Protein AF-A0A2P1BNE7-F1 (afdb_monomer_lite)

Structure (mmCIF, N/CA/C/O backbone):
data_AF-A0A2P1BNE7-F1
#
_entry.id   AF-A0A2P1BNE7-F1
#
loop_
_atom_site.group_PDB
_atom_site.id
_atom_site.type_symbol
_atom_site.label_atom_id
_atom_site.label_alt_id
_atom_site.label_comp_id
_atom_site.label_asym_id
_atom_site.label_entity_id
_atom_site.label_seq_id
_atom_site.pdbx_PDB_ins_code
_atom_site.Cartn_x
_atom_site.Cartn_y
_atom_site.Cartn_z
_atom_site.occupancy
_atom_site.B_iso_or_equiv
_atom_site.auth_seq_id
_atom_site.auth_comp_id
_atom_site.auth_asym_id
_atom_site.auth_atom_id
_atom_site.pdbx_PDB_model_num
ATOM 1 N N .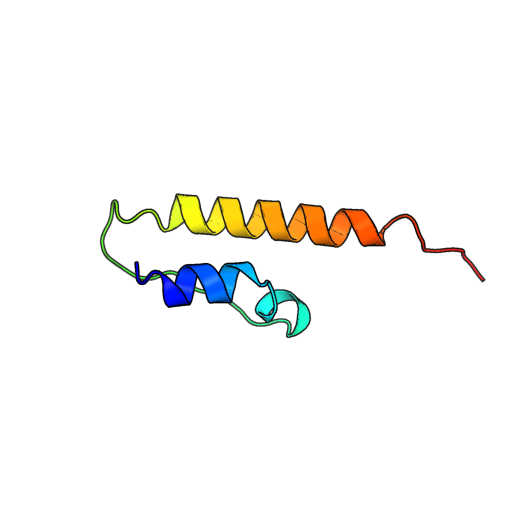 MET A 1 1 ? 1.641 1.770 -12.438 1.00 81.62 1 MET A N 1
ATOM 2 C CA . MET A 1 1 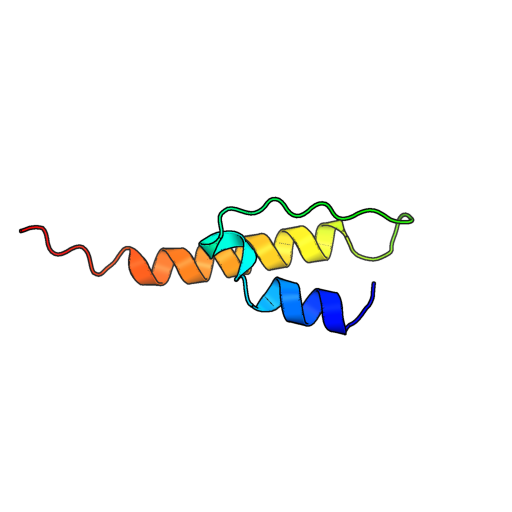? 0.451 1.448 -11.620 1.00 81.62 1 MET A CA 1
ATOM 3 C C . MET A 1 1 ? -0.710 2.306 -12.098 1.00 81.62 1 MET A C 1
ATOM 5 O O . MET A 1 1 ? -0.478 3.493 -12.307 1.00 81.62 1 MET A O 1
ATOM 9 N N . PRO A 1 2 ? -1.908 1.744 -12.330 1.00 91.31 2 PRO A N 1
ATOM 10 C CA . PRO A 1 2 ? -3.060 2.515 -12.800 1.00 91.31 2 PRO A CA 1
ATOM 11 C C . PRO A 1 2 ? -3.509 3.558 -11.772 1.00 91.31 2 PRO A C 1
ATOM 13 O O . PRO A 1 2 ? -3.620 3.253 -10.586 1.00 91.31 2 PRO A O 1
ATOM 16 N N . LYS A 1 3 ? -3.812 4.779 -12.224 1.00 92.44 3 LYS A N 1
ATOM 17 C CA . LYS A 1 3 ? -4.258 5.879 -11.350 1.00 92.44 3 LYS A CA 1
ATOM 18 C C . LYS A 1 3 ? -5.549 5.542 -10.594 1.00 92.44 3 LYS A C 1
ATOM 20 O O . LYS A 1 3 ? -5.641 5.848 -9.411 1.00 92.44 3 LYS A O 1
ATOM 25 N N . ALA A 1 4 ? -6.500 4.886 -11.261 1.00 95.12 4 ALA A N 1
ATOM 26 C CA . ALA A 1 4 ? -7.780 4.496 -10.667 1.00 95.12 4 ALA A CA 1
ATOM 27 C C . ALA A 1 4 ? -7.594 3.577 -9.447 1.00 95.12 4 ALA A C 1
ATOM 29 O O . ALA A 1 4 ? -8.141 3.860 -8.389 1.00 95.12 4 ALA A O 1
ATOM 30 N N . LEU A 1 5 ? -6.728 2.562 -9.557 1.00 93.19 5 LEU A N 1
ATOM 31 C CA . LEU A 1 5 ? -6.408 1.659 -8.447 1.00 93.19 5 LEU A CA 1
ATOM 32 C C . LEU A 1 5 ? -5.792 2.411 -7.257 1.00 93.19 5 LEU A C 1
ATOM 34 O O . LEU A 1 5 ? -6.138 2.163 -6.108 1.00 93.19 5 LEU A O 1
ATOM 38 N N . VAL A 1 6 ? -4.883 3.355 -7.520 1.00 94.69 6 VAL A N 1
ATOM 39 C CA . VAL A 1 6 ? -4.270 4.171 -6.458 1.00 94.69 6 VAL A CA 1
ATOM 40 C C . VAL A 1 6 ? -5.321 5.032 -5.748 1.00 94.69 6 VAL A C 1
ATOM 42 O O . VAL A 1 6 ? -5.277 5.165 -4.527 1.00 94.69 6 VAL A O 1
ATOM 45 N N . GLN A 1 7 ? -6.272 5.601 -6.494 1.00 95.56 7 GLN A N 1
ATOM 46 C CA . GLN A 1 7 ? -7.375 6.382 -5.929 1.00 95.56 7 GLN A CA 1
ATOM 47 C C . GLN A 1 7 ? -8.326 5.510 -5.098 1.00 95.56 7 GLN A C 1
ATOM 49 O O . GLN A 1 7 ? -8.688 5.905 -3.991 1.00 95.56 7 GLN A O 1
ATOM 54 N N . GLU A 1 8 ? -8.669 4.319 -5.591 1.00 95.31 8 GLU A N 1
ATOM 55 C CA . GLU A 1 8 ? -9.513 3.347 -4.893 1.00 95.31 8 GLU A CA 1
ATOM 56 C C . GLU A 1 8 ? -8.876 2.887 -3.579 1.00 95.31 8 GLU A C 1
ATOM 58 O O . GLU A 1 8 ? -9.485 3.030 -2.520 1.00 95.31 8 GLU A O 1
ATOM 63 N N . LEU A 1 9 ? -7.621 2.426 -3.608 1.00 96.25 9 LEU A N 1
ATOM 64 C CA . LEU A 1 9 ? -6.883 2.048 -2.398 1.00 96.25 9 LEU A CA 1
ATOM 65 C C . LEU A 1 9 ? -6.741 3.233 -1.436 1.00 96.25 9 LEU A C 1
ATOM 67 O O . LEU A 1 9 ? -6.792 3.067 -0.219 1.00 96.25 9 LEU A O 1
ATOM 71 N N . GLY A 1 10 ? -6.631 4.450 -1.973 1.00 95.31 10 GLY A N 1
ATOM 72 C CA . GLY A 1 10 ? -6.620 5.680 -1.195 1.00 95.31 10 GLY A CA 1
ATOM 73 C C . GLY A 1 10 ? -7.900 5.929 -0.391 1.00 95.31 10 GLY A C 1
ATOM 74 O O . GLY A 1 10 ? -7.830 6.674 0.584 1.00 95.31 10 GLY A O 1
ATOM 75 N N . SER A 1 11 ? -9.041 5.328 -0.741 1.00 95.75 11 SER A N 1
ATOM 76 C CA . SER A 1 11 ? -10.269 5.406 0.071 1.00 95.75 11 SER A CA 1
ATOM 77 C C . SER A 1 11 ? -10.165 4.639 1.391 1.00 95.75 11 SER A C 1
ATOM 79 O O . SER A 1 11 ? -10.919 4.930 2.309 1.00 95.75 11 SER A O 1
ATOM 81 N N . LEU A 1 12 ? -9.221 3.692 1.495 1.00 95.44 12 LEU A N 1
ATOM 82 C CA . LEU A 1 12 ? -9.057 2.767 2.622 1.00 95.44 12 LEU A CA 1
ATOM 83 C C . LEU A 1 12 ? -10.260 1.849 2.895 1.00 95.44 12 LEU A C 1
ATOM 85 O O . LEU A 1 12 ? -10.272 1.164 3.912 1.00 95.44 12 LEU A O 1
ATOM 89 N N . ALA A 1 13 ? -11.224 1.746 1.977 1.00 95.38 13 ALA A N 1
ATOM 90 C CA . ALA A 1 13 ? -12.416 0.917 2.171 1.00 95.38 13 ALA A CA 1
ATOM 91 C C . ALA A 1 13 ? -12.094 -0.581 2.386 1.00 95.38 13 ALA A C 1
ATOM 93 O O . ALA A 1 13 ? -12.838 -1.291 3.055 1.00 95.38 13 ALA A O 1
ATOM 94 N N . PHE A 1 14 ? -10.957 -1.064 1.872 1.00 95.19 14 PHE A N 1
ATOM 95 C CA . PHE A 1 14 ? -10.469 -2.427 2.123 1.00 95.19 14 PHE A CA 1
ATOM 96 C C . PHE A 1 14 ? -10.114 -2.669 3.602 1.00 95.19 14 PHE A C 1
ATOM 98 O O . PHE A 1 14 ? -10.230 -3.791 4.082 1.00 95.19 14 PHE A O 1
ATOM 105 N N . VAL A 1 15 ? -9.709 -1.626 4.341 1.00 93.00 15 VAL A N 1
ATOM 106 C CA . VAL A 1 15 ? -9.402 -1.713 5.778 1.00 93.00 15 VAL A CA 1
ATOM 107 C C . VAL A 1 15 ? -10.686 -1.941 6.570 1.00 93.00 15 VAL A C 1
ATOM 109 O O . VAL A 1 15 ? -10.724 -2.813 7.431 1.00 93.00 15 VAL A O 1
ATOM 112 N N . GLU A 1 16 ? -11.751 -1.206 6.241 1.00 90.25 16 GLU A N 1
ATOM 113 C CA . GLU A 1 16 ? -13.070 -1.357 6.873 1.00 90.25 16 GLU A CA 1
ATOM 114 C C . GLU A 1 16 ? -13.683 -2.735 6.598 1.00 90.25 16 GLU A C 1
ATOM 116 O O . GLU A 1 16 ? -14.325 -3.314 7.471 1.00 90.25 16 GLU A O 1
ATOM 121 N N . ARG A 1 17 ? -13.442 -3.285 5.402 1.00 94.94 17 ARG A N 1
ATOM 122 C CA . ARG A 1 17 ? -13.900 -4.624 5.002 1.00 94.94 17 ARG A CA 1
ATOM 123 C C . ARG A 1 17 ? -12.979 -5.768 5.444 1.00 94.94 17 ARG A C 1
ATOM 125 O O . ARG A 1 17 ? -13.291 -6.919 5.158 1.00 94.94 17 ARG A O 1
ATOM 132 N N . ALA A 1 18 ? -11.870 -5.474 6.129 1.00 94.56 18 ALA A N 1
ATOM 133 C CA . ALA A 1 18 ? -10.852 -6.454 6.522 1.00 94.56 18 ALA A CA 1
ATOM 134 C C . ALA A 1 18 ? -10.301 -7.291 5.342 1.00 94.56 18 ALA A C 1
ATOM 136 O O . ALA A 1 18 ? -10.050 -8.491 5.459 1.00 94.56 18 ALA A O 1
ATOM 137 N N . GLU A 1 19 ? -10.100 -6.649 4.193 1.00 96.62 19 GLU A N 1
ATOM 138 C CA . GLU A 1 19 ? -9.561 -7.264 2.981 1.00 96.62 19 GLU A CA 1
ATOM 139 C C . GLU A 1 19 ? -8.037 -7.121 2.893 1.00 96.62 19 GLU A C 1
ATOM 141 O O . GLU A 1 19 ? -7.446 -6.109 3.276 1.00 96.62 19 GLU A O 1
ATOM 146 N N . ASN A 1 20 ? -7.390 -8.130 2.308 1.00 95.25 20 ASN A N 1
ATOM 147 C CA . ASN A 1 20 ? -5.951 -8.116 2.068 1.00 95.25 20 ASN A CA 1
ATOM 148 C C . ASN A 1 20 ? -5.630 -7.490 0.707 1.00 95.25 20 ASN A C 1
ATOM 150 O O . ASN A 1 20 ? -6.196 -7.880 -0.313 1.00 95.25 20 ASN A O 1
ATOM 154 N N . VAL A 1 21 ? -4.656 -6.579 0.674 1.00 94.94 21 VAL A N 1
ATOM 155 C CA . VAL A 1 21 ? -4.157 -5.963 -0.565 1.00 94.94 21 VAL A CA 1
ATOM 156 C C . VAL A 1 21 ? -2.734 -6.438 -0.838 1.00 94.94 21 VAL A C 1
ATOM 158 O O . VAL A 1 21 ? -1.840 -6.259 -0.013 1.00 94.94 21 VAL A O 1
ATOM 161 N N . VAL A 1 22 ? -2.505 -6.997 -2.029 1.00 95.50 22 VAL A N 1
ATOM 162 C CA . VAL A 1 22 ? -1.181 -7.436 -2.493 1.00 95.50 22 VAL A CA 1
ATOM 163 C C . VAL A 1 22 ? -0.802 -6.661 -3.755 1.00 95.50 22 VAL A C 1
ATOM 165 O O . VAL A 1 22 ? -1.532 -6.664 -4.743 1.00 95.50 22 VAL A O 1
ATOM 168 N N . LEU A 1 23 ? 0.357 -5.996 -3.740 1.00 95.00 23 LEU A N 1
ATOM 169 C CA . LEU A 1 23 ? 0.866 -5.228 -4.881 1.00 95.00 23 LEU A CA 1
ATOM 170 C C . LEU A 1 23 ? 1.879 -6.060 -5.679 1.00 95.00 23 LEU A C 1
ATOM 172 O O . LEU A 1 23 ? 2.999 -6.285 -5.220 1.00 95.00 23 LEU A O 1
ATOM 176 N N . ILE A 1 24 ? 1.524 -6.454 -6.904 1.00 94.25 24 ILE A N 1
ATOM 177 C CA . ILE A 1 24 ? 2.369 -7.271 -7.793 1.00 94.25 24 ILE A CA 1
ATOM 178 C C . ILE A 1 24 ? 2.765 -6.461 -9.034 1.00 94.25 24 ILE A C 1
ATOM 180 O O . ILE A 1 24 ? 1.967 -5.705 -9.582 1.00 94.25 24 ILE A O 1
ATOM 184 N N . GLY A 1 25 ? 4.020 -6.588 -9.473 1.00 92.62 25 GLY A N 1
ATOM 185 C CA . GLY A 1 25 ? 4.493 -5.999 -10.729 1.00 92.62 25 GLY A CA 1
ATOM 186 C C . GLY A 1 25 ? 6.011 -5.784 -10.781 1.00 92.62 25 GLY A C 1
ATOM 187 O O . GLY A 1 25 ? 6.689 -6.013 -9.774 1.00 92.62 25 GLY A O 1
ATOM 188 N N . PRO A 1 26 ? 6.547 -5.287 -11.911 1.00 93.62 26 PRO A N 1
ATOM 189 C CA . PRO A 1 26 ? 7.978 -5.033 -12.112 1.00 93.62 26 PRO A CA 1
ATOM 190 C C . PRO A 1 26 ? 8.624 -4.170 -11.018 1.00 93.62 26 PRO A C 1
ATOM 192 O O . PRO A 1 26 ? 7.944 -3.394 -10.336 1.00 93.62 26 PRO A O 1
ATOM 195 N N . SER A 1 27 ? 9.940 -4.295 -10.823 1.00 93.81 27 SER A N 1
ATOM 196 C CA . SER A 1 27 ? 10.685 -3.430 -9.893 1.00 93.81 27 SER A CA 1
ATOM 197 C C . SER A 1 27 ? 10.626 -1.955 -10.328 1.00 93.81 27 SER A C 1
ATOM 199 O O . SER A 1 27 ? 10.395 -1.653 -11.494 1.00 93.81 27 SER A O 1
ATOM 201 N N . GLY A 1 28 ? 10.781 -1.025 -9.383 1.00 93.25 28 GLY A N 1
ATOM 202 C CA . GLY A 1 28 ? 10.857 0.417 -9.673 1.00 93.25 28 GLY A CA 1
ATOM 203 C C . GLY A 1 28 ? 9.527 1.153 -9.905 1.00 93.25 28 GLY A C 1
ATOM 204 O O . GLY A 1 28 ? 9.525 2.373 -9.978 1.00 93.25 28 GLY A O 1
ATOM 205 N N . ILE A 1 29 ? 8.375 0.474 -9.941 1.00 93.75 29 ILE A N 1
ATOM 206 C CA . ILE A 1 29 ? 7.070 1.121 -10.231 1.00 93.75 29 ILE A CA 1
ATOM 207 C C . ILE A 1 29 ? 6.363 1.753 -9.013 1.00 93.75 29 ILE A C 1
ATOM 209 O O . ILE A 1 29 ? 5.174 2.064 -9.083 1.00 93.75 29 ILE A O 1
ATOM 213 N N . GLY A 1 30 ? 7.053 1.875 -7.875 1.00 94.25 30 GLY A N 1
ATOM 214 C CA . GLY A 1 30 ? 6.519 2.541 -6.679 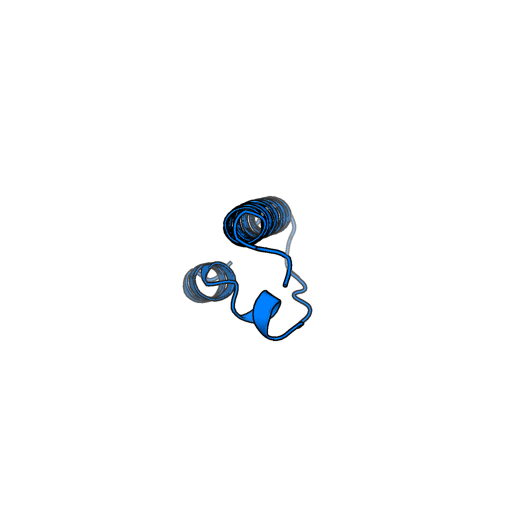1.00 94.25 30 GLY A CA 1
ATOM 215 C C . GLY A 1 30 ? 5.631 1.695 -5.754 1.00 94.25 30 GLY A C 1
ATOM 216 O O . GLY A 1 30 ? 4.959 2.259 -4.901 1.00 94.25 30 GLY A O 1
ATOM 217 N N . LYS A 1 31 ? 5.633 0.357 -5.858 1.00 96.88 31 LYS A N 1
ATOM 218 C CA . LYS A 1 31 ? 4.816 -0.528 -4.989 1.00 96.88 31 LYS A CA 1
ATOM 219 C C . LYS A 1 31 ? 5.086 -0.316 -3.494 1.00 96.88 31 LYS A C 1
ATOM 221 O O . LYS A 1 31 ? 4.153 -0.126 -2.727 1.00 96.88 31 LYS A O 1
ATOM 226 N N . THR A 1 32 ? 6.360 -0.288 -3.099 1.00 96.50 32 THR A N 1
ATOM 227 C CA . THR A 1 32 ? 6.768 -0.045 -1.705 1.00 96.50 32 THR A CA 1
ATOM 228 C C . THR A 1 32 ? 6.362 1.348 -1.234 1.00 96.50 32 THR A C 1
ATOM 230 O O . THR A 1 32 ? 5.810 1.490 -0.150 1.00 96.50 32 THR A O 1
ATOM 233 N N . HIS A 1 33 ? 6.560 2.368 -2.075 1.00 96.00 33 HIS A N 1
ATOM 234 C CA . HIS A 1 33 ? 6.130 3.735 -1.775 1.00 96.00 33 HIS A CA 1
ATOM 235 C C . HIS A 1 33 ? 4.613 3.812 -1.554 1.00 96.00 33 HIS A C 1
ATOM 237 O O . HIS A 1 33 ? 4.162 4.424 -0.589 1.00 96.00 33 HIS A O 1
ATOM 243 N N . LEU A 1 34 ? 3.829 3.145 -2.406 1.00 96.31 34 LEU A N 1
ATOM 244 C CA . LEU A 1 34 ? 2.376 3.089 -2.277 1.00 96.31 34 LEU A CA 1
ATOM 245 C C . LEU A 1 34 ? 1.942 2.366 -0.995 1.00 96.31 34 LEU A C 1
ATOM 247 O O . LEU A 1 34 ? 1.091 2.881 -0.279 1.00 96.31 34 LEU A O 1
ATOM 251 N N . ALA A 1 35 ? 2.542 1.216 -0.671 1.00 96.44 35 ALA A N 1
ATOM 252 C CA . ALA A 1 35 ? 2.233 0.475 0.553 1.00 96.44 35 ALA A CA 1
ATOM 253 C C . ALA A 1 35 ? 2.496 1.311 1.819 1.00 96.44 35 ALA A C 1
ATOM 255 O O . ALA A 1 35 ? 1.646 1.368 2.706 1.00 96.44 35 ALA A O 1
ATOM 256 N N . ILE A 1 36 ? 3.631 2.018 1.869 1.00 97.44 36 ILE A N 1
ATOM 257 C CA . ILE A 1 36 ? 3.973 2.920 2.979 1.00 97.44 36 ILE A CA 1
ATOM 258 C C . ILE A 1 36 ? 2.952 4.059 3.086 1.00 97.44 36 ILE A C 1
ATOM 260 O O . ILE A 1 36 ? 2.442 4.326 4.173 1.00 97.44 36 ILE A O 1
ATOM 264 N N . ALA A 1 37 ? 2.610 4.709 1.968 1.00 96.62 37 ALA A N 1
ATOM 2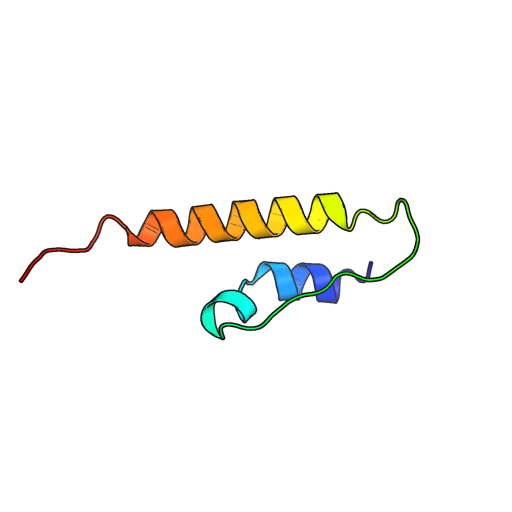65 C CA . ALA A 1 37 ? 1.643 5.805 1.956 1.00 96.62 37 ALA A CA 1
ATOM 266 C C . ALA A 1 37 ? 0.240 5.359 2.408 1.00 96.62 37 ALA A C 1
ATOM 268 O O . ALA A 1 37 ? -0.413 6.068 3.176 1.00 96.62 37 ALA A O 1
ATOM 269 N N . LEU A 1 38 ? -0.211 4.176 1.973 1.00 96.19 38 LEU A N 1
ATOM 270 C CA . LEU A 1 38 ? -1.486 3.590 2.394 1.00 96.19 38 LEU A CA 1
ATOM 271 C C . LEU A 1 38 ? -1.488 3.267 3.891 1.00 96.19 38 LEU A C 1
ATOM 273 O O . LEU A 1 38 ? -2.426 3.654 4.585 1.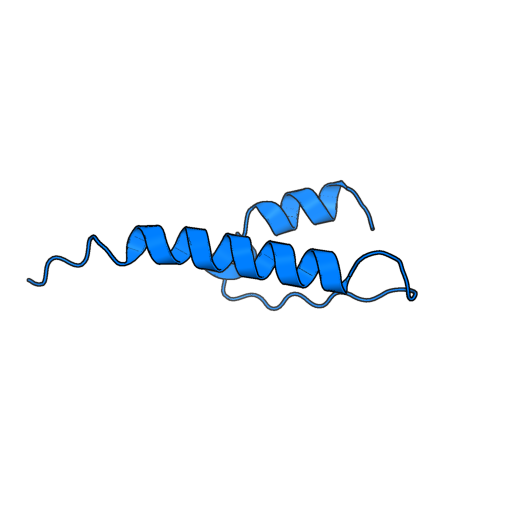00 96.19 38 LEU A O 1
ATOM 277 N N . GLY A 1 39 ? -0.425 2.638 4.403 1.00 95.25 39 GLY A N 1
ATOM 278 C CA . GLY A 1 39 ? -0.280 2.346 5.832 1.00 95.25 39 GLY A CA 1
ATOM 279 C C . GLY A 1 39 ? -0.273 3.612 6.692 1.00 95.25 39 GLY A C 1
ATOM 280 O O . GLY A 1 39 ? -0.984 3.689 7.692 1.00 95.25 39 GLY A O 1
ATOM 281 N N . TYR A 1 40 ? 0.453 4.647 6.262 1.00 96.44 40 TYR A N 1
ATOM 282 C CA . TYR A 1 40 ? 0.474 5.942 6.942 1.00 96.44 40 TYR A CA 1
ATOM 283 C C . TYR A 1 40 ? -0.906 6.616 6.960 1.00 96.44 40 TYR A C 1
ATOM 285 O O . TYR A 1 40 ? -1.328 7.157 7.984 1.00 96.44 40 TYR A O 1
ATOM 293 N N . LYS A 1 41 ? -1.641 6.569 5.842 1.00 94.56 41 LYS A N 1
ATOM 294 C CA . LYS A 1 41 ? -3.002 7.111 5.766 1.00 94.56 41 LYS A CA 1
ATOM 295 C C . LYS A 1 41 ? -3.970 6.335 6.667 1.00 94.56 41 LYS A C 1
ATOM 297 O O . LYS A 1 41 ? -4.763 6.957 7.370 1.00 94.56 41 LYS A O 1
ATOM 302 N N . ALA A 1 42 ? -3.882 5.004 6.678 1.00 93.88 42 ALA A N 1
ATOM 303 C CA . ALA A 1 42 ? -4.709 4.145 7.525 1.00 93.88 42 ALA A CA 1
ATOM 304 C C . ALA A 1 42 ? -4.468 4.406 9.016 1.00 93.88 42 ALA A C 1
ATOM 306 O O . ALA A 1 42 ? -5.425 4.574 9.771 1.00 93.88 42 ALA A O 1
ATOM 307 N N . ALA A 1 43 ? -3.204 4.538 9.427 1.00 93.50 43 ALA A N 1
ATOM 308 C CA . ALA A 1 43 ? -2.849 4.883 10.800 1.00 93.50 43 ALA A CA 1
ATOM 309 C C . ALA A 1 43 ? -3.445 6.236 11.221 1.00 93.50 43 ALA A C 1
ATOM 311 O O . ALA A 1 43 ? -4.078 6.327 12.269 1.00 93.50 43 ALA A O 1
ATOM 312 N N . GLN A 1 44 ? -3.331 7.271 10.382 1.00 93.44 44 GLN A N 1
ATOM 313 C CA . GLN A 1 44 ? -3.925 8.583 10.669 1.00 93.44 44 GLN A CA 1
ATOM 314 C C . GLN A 1 44 ? -5.456 8.542 10.786 1.00 93.44 44 GLN A C 1
ATOM 316 O O . GLN A 1 44 ? -6.023 9.212 11.651 1.00 93.44 44 GLN A O 1
ATOM 321 N N . ALA A 1 45 ? -6.130 7.766 9.932 1.00 89.31 45 ALA A N 1
ATOM 322 C CA . ALA A 1 45 ? -7.579 7.587 9.997 1.00 89.31 45 ALA A CA 1
ATOM 323 C C . ALA A 1 45 ? -8.009 6.852 11.283 1.00 89.31 45 ALA A C 1
ATOM 325 O O . ALA A 1 45 ? -9.002 7.227 11.908 1.00 89.31 45 ALA A O 1
ATOM 326 N N . GLY A 1 46 ? -7.230 5.858 11.725 1.00 81.31 46 GLY A N 1
ATOM 327 C CA . GLY A 1 46 ? -7.454 5.136 12.981 1.00 81.31 46 GLY A CA 1
ATOM 328 C C . GLY A 1 46 ? -7.179 5.980 14.232 1.00 81.31 46 GLY A C 1
ATOM 329 O O . GLY A 1 46 ? -7.972 5.966 15.172 1.00 81.31 46 GLY A O 1
ATOM 330 N N . SER A 1 47 ? -6.111 6.785 14.237 1.00 65.25 47 SER A N 1
ATOM 331 C CA . SER A 1 47 ? -5.763 7.667 15.363 1.00 65.25 47 SER A CA 1
ATOM 332 C C . SER A 1 47 ? -6.833 8.720 15.660 1.00 65.25 47 SER A C 1
ATOM 334 O O . SER A 1 47 ? -7.002 9.102 16.815 1.00 65.25 47 SER A O 1
ATOM 336 N N . ARG A 1 48 ? -7.606 9.161 14.656 1.00 56.69 48 ARG A N 1
ATOM 337 C CA . ARG A 1 48 ? -8.725 10.098 14.867 1.00 56.69 48 ARG A CA 1
ATOM 338 C C . ARG A 1 48 ? -9.895 9.495 15.653 1.00 56.69 48 ARG A C 1
ATOM 340 O O . ARG A 1 48 ? -10.623 10.248 16.288 1.00 56.69 48 ARG A O 1
ATOM 347 N N . HIS A 1 49 ? -10.048 8.171 15.664 1.00 49.53 49 HIS A N 1
ATOM 348 C CA . HIS A 1 49 ? -11.140 7.481 16.363 1.00 49.53 49 HIS A CA 1
ATOM 349 C C . HIS A 1 49 ? -10.766 7.002 17.776 1.00 49.53 49 HIS A C 1
ATOM 351 O O . HIS A 1 49 ? -11.639 6.612 18.547 1.00 49.53 49 HIS A O 1
ATOM 357 N N . ALA A 1 50 ? -9.486 7.051 18.158 1.00 55.00 50 ALA A N 1
ATOM 358 C CA . ALA A 1 50 ? -9.040 6.609 19.481 1.00 55.00 50 ALA A CA 1
ATOM 35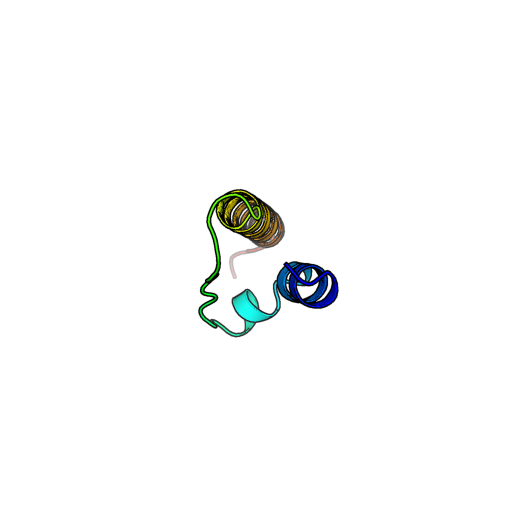9 C C . ALA A 1 50 ? -9.341 7.615 20.614 1.00 55.00 50 ALA A C 1
ATOM 361 O O . ALA A 1 50 ? -9.256 7.250 21.782 1.00 55.00 50 ALA A O 1
ATOM 362 N N . SER A 1 51 ? -9.722 8.859 20.292 1.00 54.78 51 SER A N 1
ATOM 363 C CA . SER A 1 51 ? -9.967 9.918 21.285 1.00 54.78 51 SER A CA 1
ATOM 364 C C . SER A 1 51 ? -11.427 10.039 21.758 1.00 54.78 51 SER A C 1
ATOM 366 O O . SER A 1 51 ? -11.709 10.907 22.579 1.00 54.78 51 SER A O 1
ATOM 368 N N . SER A 1 52 ? -12.362 9.214 21.268 1.00 53.44 52 SER A N 1
ATOM 369 C CA . SER A 1 52 ? -13.793 9.306 21.626 1.00 53.44 52 SER A CA 1
ATOM 370 C C . SER A 1 52 ? -14.368 8.069 22.322 1.00 53.44 52 SER A C 1
ATOM 372 O O . SER A 1 52 ? -15.585 7.970 22.480 1.00 53.44 52 SER A O 1
ATOM 374 N N . ARG A 1 53 ? -13.533 7.136 22.806 1.00 57.00 53 ARG A N 1
ATOM 375 C CA . ARG A 1 53 ? -14.005 6.118 23.758 1.00 57.00 53 ARG A CA 1
ATOM 376 C C . ARG A 1 53 ? -14.246 6.773 25.115 1.00 57.00 53 ARG A C 1
ATOM 378 O O . ARG A 1 53 ? -13.379 6.767 25.980 1.00 57.00 53 ARG A O 1
ATOM 385 N N . GLN A 1 54 ? -15.433 7.342 25.278 1.00 48.84 54 GLN A N 1
ATOM 386 C CA . GLN A 1 54 ? -16.012 7.591 26.587 1.00 48.84 54 GLN A CA 1
ATOM 387 C C . GLN A 1 54 ? -16.396 6.222 27.172 1.00 48.84 54 GLN A C 1
ATOM 389 O O . GLN A 1 54 ? -17.210 5.527 26.558 1.00 48.84 54 GLN A O 1
ATOM 394 N N . PRO A 1 55 ? -15.770 5.772 28.274 1.00 62.62 55 PRO A N 1
ATOM 395 C CA . PRO A 1 55 ? -16.169 4.535 28.925 1.00 62.62 55 PRO A CA 1
ATOM 396 C C . PRO A 1 55 ? -17.538 4.762 29.577 1.00 62.62 55 PRO A C 1
ATOM 398 O O . PRO A 1 55 ? -17.704 5.698 30.360 1.00 62.62 55 PRO A O 1
ATOM 401 N N . THR A 1 56 ? -18.516 3.949 29.185 1.00 58.81 56 THR A N 1
ATOM 402 C CA . THR A 1 56 ? -19.782 3.753 29.907 1.00 58.81 56 THR A CA 1
ATOM 403 C C . THR A 1 56 ? -19.567 2.857 31.109 1.00 58.81 56 THR A C 1
ATOM 405 O O . THR A 1 56 ? -18.859 1.839 30.918 1.00 58.81 56 THR A O 1
#

Foldseek 3Di:
DDPVVLVVLLVVVCVVVVHDDDDDDDPPPCPVVSVVVSVVSVVVVVVVPVPPPPDD

Secondary structure (DSSP, 8-state):
--HHHHHHHHT-HHHHTT------S-TTSSHHHHHHHHHHHHHHHHHTTTT-----

InterPro domains:
  IPR002611 IstB-like ATP-binding domain [PF01695] (3-48)
  IPR027417 P-loop containing nucleoside triphosphate hydrolase [G3DSA:3.40.50.300] (2-52)
  IPR027417 P-loop containing nucleoside triphosphate hydrolase [SSF52540] (14-47)

pLDDT: mean 87.33, std 14.94, range [48.84, 97.44]

Organism: Klebsiella pneumoniae (NCBI:txid573)

Sequence (56 aa):
MPKALVQELGSLAFVERAENVVLIGPSGIGKTHLAIALGYKAAQAGSRHASSRQPT

Radius of gyration: 14.09 Å; chains: 1; bounding box: 31×18×43 Å